Protein AF-A0A9W8N3A5-F1 (afdb_monomer_lite)

InterPro domains:
  IPR017459 Glycosyl transferase family 3, N-terminal domain [PF02885] (17-82)
  IPR036320 Glycosyl transferase family 3, N-terminal domain superfamily [SSF47648] (24-85)

Secondary structure (DSSP, 8-state):
-----GGGGG----HHHHHHHSS-TTTTT--HHHHHHHHHHHHTT-S-HHHHHHHHHHHHHHTGGG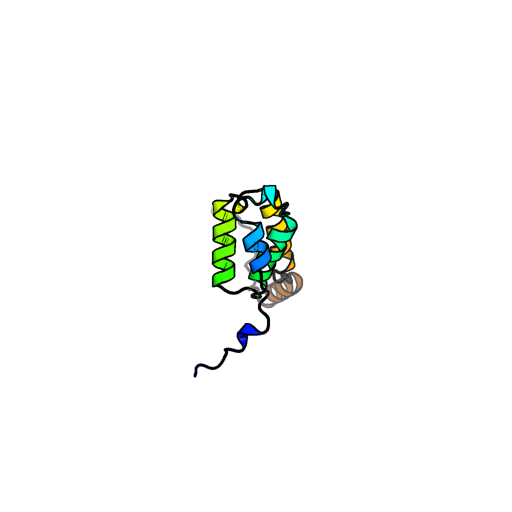-HHHHHHHHHHHHHHSPPP-HHHHHHHHHHH---------------

pLDDT: mean 75.71, std 12.71, range [37.81, 90.06]

Radius of gyration: 23.76 Å; chains: 1; bounding box: 83×32×44 Å

Structure (mmCIF, N/CA/C/O backbone):
data_AF-A0A9W8N3A5-F1
#
_entry.id   AF-A0A9W8N3A5-F1
#
loop_
_atom_site.group_PDB
_atom_site.id
_atom_site.type_symbol
_atom_site.label_atom_id
_atom_site.label_alt_id
_atom_site.label_comp_id
_atom_site.label_asym_id
_atom_site.label_entity_id
_atom_site.label_seq_id
_atom_site.pdbx_PDB_ins_code
_atom_site.Cartn_x
_atom_site.Cartn_y
_atom_site.Cartn_z
_atom_site.occupancy
_atom_site.B_iso_or_equiv
_atom_site.auth_seq_id
_atom_site.auth_comp_id
_atom_site.auth_asym_id
_atom_site.auth_atom_id
_atom_site.pdbx_PDB_model_num
ATOM 1 N N . MET A 1 1 ? 29.257 7.029 22.095 1.00 39.62 1 MET A N 1
ATOM 2 C CA . MET A 1 1 ? 28.753 5.712 21.650 1.00 39.62 1 MET A CA 1
ATOM 3 C C . MET A 1 1 ? 27.238 5.744 21.788 1.00 39.62 1 MET A C 1
ATOM 5 O O . MET A 1 1 ? 26.756 5.687 22.908 1.00 39.62 1 MET A O 1
ATOM 9 N N . ALA A 1 2 ? 26.501 5.977 20.699 1.00 41.31 2 ALA A N 1
ATOM 10 C CA . ALA A 1 2 ? 25.038 5.941 20.718 1.00 41.31 2 ALA A CA 1
ATOM 11 C C . ALA A 1 2 ? 24.595 4.494 20.471 1.00 41.31 2 ALA A C 1
ATOM 13 O O . ALA A 1 2 ? 25.041 3.878 19.504 1.00 41.31 2 ALA A O 1
ATOM 14 N N . ALA A 1 3 ? 23.801 3.940 21.386 1.00 37.81 3 ALA A N 1
ATOM 15 C CA . ALA A 1 3 ? 23.279 2.583 21.282 1.00 37.81 3 ALA A CA 1
ATOM 16 C C . ALA A 1 3 ? 22.414 2.438 20.012 1.00 37.81 3 ALA A C 1
ATOM 18 O O . ALA A 1 3 ? 21.649 3.358 19.713 1.00 37.81 3 ALA A O 1
ATOM 19 N N . PRO A 1 4 ? 22.504 1.320 19.268 1.00 41.28 4 PRO A N 1
ATOM 20 C CA . PRO A 1 4 ? 21.583 1.059 18.172 1.00 41.28 4 PRO A CA 1
ATOM 21 C C . PRO A 1 4 ? 20.178 0.890 18.759 1.00 41.28 4 PRO A C 1
ATOM 23 O O . PRO A 1 4 ? 19.924 -0.012 19.556 1.00 41.28 4 PRO A O 1
ATOM 26 N N . THR A 1 5 ? 19.279 1.810 18.421 1.00 46.16 5 THR A N 1
ATOM 27 C CA . THR A 1 5 ? 17.866 1.758 18.800 1.00 46.16 5 THR A CA 1
ATOM 28 C C . THR A 1 5 ? 17.262 0.474 18.225 1.00 46.16 5 THR A C 1
ATOM 30 O O . THR A 1 5 ? 17.462 0.162 17.051 1.00 46.16 5 THR A O 1
ATOM 33 N N . GLN A 1 6 ? 16.552 -0.293 19.054 1.00 46.38 6 GLN A N 1
ATOM 34 C CA . GLN A 1 6 ? 16.020 -1.626 18.727 1.00 46.38 6 GLN A CA 1
ATOM 35 C C . GLN A 1 6 ? 15.003 -1.644 17.564 1.00 46.38 6 GLN A C 1
ATOM 37 O O . GLN A 1 6 ? 14.613 -2.721 17.127 1.00 46.38 6 GLN A O 1
ATOM 42 N N . ASP A 1 7 ? 14.644 -0.489 16.998 1.00 49.75 7 ASP A N 1
ATOM 43 C CA . ASP A 1 7 ? 13.782 -0.365 15.817 1.00 49.75 7 ASP A CA 1
ATOM 44 C C . ASP A 1 7 ? 14.396 -0.952 14.531 1.00 49.75 7 ASP A C 1
ATOM 46 O O . ASP A 1 7 ? 13.674 -1.211 13.575 1.00 49.75 7 ASP A O 1
ATOM 50 N N . GLN A 1 8 ? 15.714 -1.189 14.477 1.00 50.31 8 GLN A N 1
ATOM 51 C CA . GLN A 1 8 ? 16.418 -1.601 13.251 1.00 50.31 8 GLN A CA 1
ATOM 52 C C . GLN A 1 8 ? 16.273 -3.075 12.837 1.00 50.31 8 GLN A C 1
ATOM 54 O O . GLN A 1 8 ? 16.637 -3.412 11.711 1.00 50.31 8 GLN A O 1
ATOM 59 N N . GLN A 1 9 ? 15.772 -3.962 13.699 1.00 51.62 9 GLN A N 1
ATOM 60 C CA . GLN A 1 9 ? 15.835 -5.411 13.443 1.00 51.62 9 GLN A CA 1
ATOM 61 C C . GLN A 1 9 ? 14.733 -5.946 12.515 1.00 51.62 9 GLN A C 1
ATOM 63 O O . GLN A 1 9 ? 14.817 -7.087 12.075 1.00 51.62 9 GLN A O 1
ATOM 68 N N . ASP A 1 10 ? 13.749 -5.115 12.166 1.00 61.06 10 ASP A N 1
ATOM 69 C CA . ASP A 1 10 ? 12.564 -5.520 11.400 1.00 61.06 10 ASP A CA 1
ATOM 70 C C . ASP A 1 10 ? 12.340 -4.696 10.118 1.00 61.06 10 ASP A C 1
ATOM 72 O O . ASP A 1 10 ? 11.302 -4.813 9.462 1.00 61.06 10 ASP A O 1
ATOM 76 N N . LEU A 1 11 ? 13.302 -3.842 9.760 1.00 66.00 11 LEU A N 1
ATOM 77 C CA . LEU A 1 11 ? 13.215 -2.983 8.584 1.00 66.00 11 LEU A CA 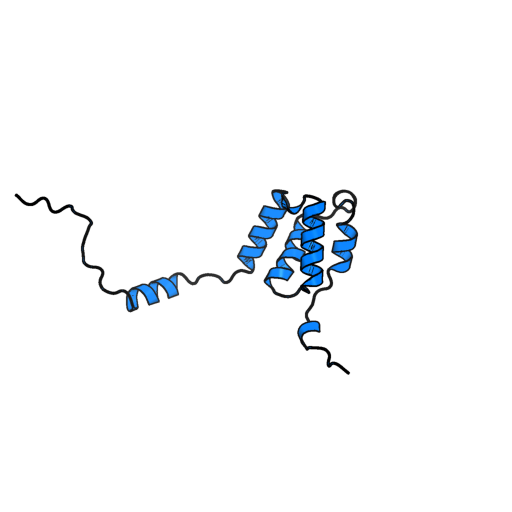1
ATOM 78 C C . LEU A 1 11 ? 13.564 -3.742 7.308 1.00 66.00 11 LEU A C 1
ATOM 80 O O . LEU A 1 11 ? 14.664 -4.273 7.152 1.00 66.00 11 LEU A O 1
ATOM 84 N N . VAL A 1 12 ? 12.624 -3.746 6.368 1.00 77.38 12 VAL A N 1
ATOM 85 C CA . VAL A 1 12 ? 12.810 -4.353 5.052 1.00 77.38 12 VAL A CA 1
ATOM 86 C C . VAL A 1 12 ? 13.584 -3.391 4.161 1.00 77.38 12 VAL A C 1
ATOM 88 O O . VAL A 1 12 ? 13.229 -2.223 4.007 1.00 77.38 12 VAL A O 1
ATOM 91 N N . ASP A 1 13 ? 14.645 -3.892 3.539 1.00 75.69 13 ASP A N 1
ATOM 92 C CA . ASP A 1 13 ? 15.505 -3.076 2.698 1.00 75.69 13 ASP A CA 1
AT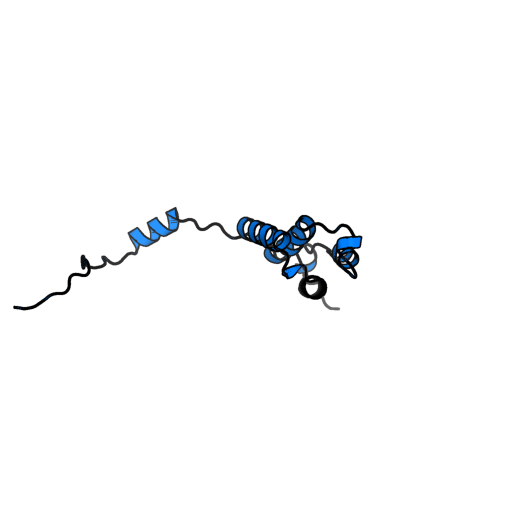OM 93 C C . ASP A 1 13 ? 14.980 -2.994 1.254 1.00 75.69 13 ASP A C 1
ATOM 95 O O . ASP A 1 13 ? 15.085 -3.943 0.479 1.00 75.69 13 ASP A O 1
ATOM 99 N N . ILE A 1 14 ? 14.415 -1.842 0.874 1.00 78.44 14 ILE A N 1
ATOM 100 C CA . ILE A 1 14 ? 13.815 -1.621 -0.460 1.00 78.44 14 ILE A CA 1
ATOM 101 C C . ILE A 1 14 ? 14.777 -1.009 -1.488 1.00 78.44 14 ILE A C 1
ATOM 103 O O . ILE A 1 14 ? 14.369 -0.683 -2.606 1.00 78.44 14 ILE A O 1
ATOM 107 N N . ARG A 1 15 ? 16.057 -0.829 -1.134 1.00 76.31 15 ARG A N 1
ATOM 108 C CA . ARG A 1 15 ? 17.093 -0.285 -2.031 1.00 76.31 15 ARG A CA 1
ATOM 109 C C . ARG A 1 15 ? 17.109 -0.902 -3.443 1.00 76.31 15 ARG A C 1
ATOM 111 O O . ARG A 1 15 ? 17.194 -0.120 -4.392 1.00 76.31 15 ARG A O 1
ATOM 118 N N . PRO A 1 16 ? 16.983 -2.234 -3.641 1.00 76.69 16 PRO A N 1
ATOM 119 C CA . PRO A 1 16 ? 16.988 -2.807 -4.990 1.00 76.69 16 PRO A CA 1
ATOM 120 C C . PRO A 1 16 ? 15.767 -2.398 -5.825 1.00 76.69 16 PRO A C 1
ATOM 122 O O . PRO A 1 16 ? 15.874 -2.268 -7.042 1.00 76.69 16 PRO A O 1
ATOM 125 N N . LEU A 1 17 ? 14.613 -2.152 -5.195 1.00 75.69 17 LEU A N 1
ATOM 126 C CA . LEU A 1 17 ? 13.421 -1.680 -5.900 1.00 75.69 17 LEU A CA 1
ATOM 127 C C . LEU A 1 17 ? 13.570 -0.211 -6.310 1.00 75.69 17 LEU A C 1
ATOM 129 O O . LEU A 1 17 ? 13.273 0.138 -7.447 1.00 75.69 17 LEU A O 1
ATOM 133 N N . LEU A 1 18 ? 14.097 0.630 -5.416 1.00 75.62 18 LEU A N 1
ATOM 134 C CA . LEU A 1 18 ? 14.395 2.040 -5.697 1.00 75.62 18 LEU A CA 1
ATOM 135 C C . LEU A 1 18 ? 15.360 2.203 -6.879 1.00 75.62 18 LEU A C 1
ATOM 137 O O . LEU A 1 18 ? 15.120 3.031 -7.754 1.00 75.62 18 LEU A O 1
ATOM 141 N N . GLN A 1 19 ? 16.413 1.383 -6.935 1.00 76.06 19 GLN A N 1
ATOM 142 C CA . GLN A 1 19 ? 17.371 1.395 -8.045 1.00 76.06 19 GLN A CA 1
ATOM 143 C C . GLN A 1 19 ? 16.756 0.963 -9.379 1.00 76.06 19 GLN A C 1
ATOM 145 O O . GLN A 1 19 ? 17.210 1.412 -10.421 1.00 76.06 19 GLN A O 1
ATOM 150 N N . ARG A 1 20 ? 15.738 0.095 -9.365 1.00 76.31 20 ARG A N 1
ATOM 151 C CA . ARG A 1 20 ? 15.027 -0.330 -10.582 1.00 76.31 20 ARG A CA 1
ATOM 152 C C . ARG A 1 20 ? 13.977 0.688 -11.023 1.00 76.31 20 ARG A C 1
ATOM 154 O O . ARG A 1 20 ? 13.728 0.815 -12.218 1.00 76.31 20 ARG A O 1
ATOM 161 N N . LEU A 1 21 ? 13.358 1.387 -10.072 1.00 74.31 21 LEU A N 1
ATOM 162 C CA . LEU A 1 21 ? 12.314 2.377 -10.334 1.00 74.31 21 LEU A CA 1
ATOM 163 C C . LEU A 1 21 ? 12.871 3.651 -10.996 1.00 74.31 21 LEU A C 1
ATOM 165 O O . LEU A 1 21 ? 12.154 4.312 -11.737 1.00 74.31 21 LEU A O 1
ATOM 169 N N . TRP A 1 2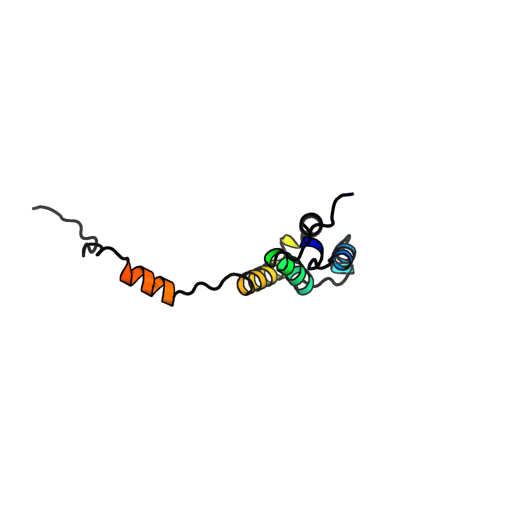2 ? 14.147 3.972 -10.766 1.00 70.88 22 TRP A N 1
ATOM 170 C CA . TRP A 1 22 ? 14.841 5.123 -11.350 1.00 70.88 22 TRP A CA 1
ATOM 171 C C . TRP A 1 22 ? 15.859 4.675 -12.414 1.00 70.88 22 TRP A C 1
ATOM 173 O O . TRP A 1 22 ? 16.628 3.762 -12.125 1.00 70.88 22 TRP A O 1
ATOM 183 N N . PRO A 1 23 ? 15.960 5.293 -13.612 1.00 66.00 23 PRO A N 1
ATOM 184 C CA . PRO A 1 23 ? 15.257 6.488 -14.101 1.00 66.00 23 PRO A CA 1
ATOM 185 C C . PRO A 1 23 ? 13.943 6.194 -14.844 1.00 66.00 23 PRO A C 1
ATOM 187 O O . PRO A 1 23 ? 13.097 7.074 -14.925 1.00 66.00 23 PRO A O 1
ATOM 190 N N . ASP A 1 24 ? 13.777 4.979 -15.380 1.00 70.12 24 ASP A N 1
ATOM 191 C CA . ASP A 1 24 ? 12.609 4.574 -16.173 1.00 70.12 24 ASP A CA 1
ATOM 192 C C . ASP A 1 24 ? 12.058 3.222 -15.680 1.00 70.12 24 ASP A C 1
ATOM 194 O O . ASP A 1 24 ? 12.617 2.165 -15.999 1.00 70.12 24 ASP A O 1
ATOM 198 N N . PRO A 1 25 ? 10.930 3.209 -14.955 1.00 65.38 25 PRO A N 1
ATOM 199 C CA . PRO A 1 25 ? 10.344 1.979 -14.418 1.00 65.38 25 PRO A CA 1
ATOM 200 C C . PRO A 1 25 ? 9.793 1.041 -15.504 1.00 65.38 25 PRO A C 1
ATOM 202 O O . PRO A 1 25 ? 9.779 -0.179 -15.314 1.00 65.38 25 PRO A O 1
ATOM 205 N N . GLU A 1 26 ? 9.410 1.577 -16.672 1.00 63.41 26 GLU A N 1
ATOM 206 C CA . GLU A 1 26 ? 8.982 0.774 -17.827 1.00 63.41 26 GLU A CA 1
ATOM 207 C C . GLU A 1 26 ? 10.125 -0.060 -18.416 1.00 63.41 26 GLU A C 1
ATOM 209 O O . GLU A 1 26 ? 9.923 -1.218 -18.785 1.00 63.41 26 GLU A O 1
ATOM 214 N N . LYS A 1 27 ? 11.350 0.481 -18.440 1.00 63.12 27 LYS A N 1
ATOM 215 C CA . LYS A 1 27 ? 12.533 -0.245 -18.932 1.00 63.12 27 LYS A CA 1
ATOM 216 C C . LYS A 1 27 ? 12.959 -1.357 -17.975 1.00 63.12 27 LYS A C 1
ATOM 218 O O . LYS A 1 27 ? 13.433 -2.403 -18.413 1.00 63.12 27 LYS A O 1
ATOM 223 N N . SER A 1 28 ? 12.730 -1.161 -16.679 1.00 64.44 28 SER A N 1
ATOM 224 C CA . SER A 1 28 ? 13.088 -2.108 -15.616 1.00 64.44 28 SER A CA 1
ATOM 225 C C . SER A 1 28 ? 12.028 -3.184 -15.337 1.00 64.44 28 SER A C 1
ATOM 227 O O . SER A 1 28 ? 12.204 -3.982 -14.405 1.00 64.44 28 SER A O 1
ATOM 229 N N . LYS A 1 29 ? 10.937 -3.216 -16.125 1.00 70.00 29 LYS A N 1
ATOM 230 C CA . LYS A 1 29 ? 9.785 -4.123 -15.959 1.00 70.00 29 LYS A CA 1
ATOM 231 C C . LYS A 1 29 ? 9.247 -4.137 -14.524 1.00 70.00 29 LYS A C 1
ATOM 233 O O . LYS A 1 29 ? 8.903 -5.197 -14.006 1.00 70.00 29 LYS A O 1
ATOM 238 N N . VAL A 1 30 ? 9.230 -2.981 -13.860 1.00 74.38 30 VAL A N 1
ATOM 239 C CA . VAL A 1 30 ? 8.650 -2.891 -12.517 1.00 74.38 30 VAL A CA 1
ATOM 240 C C . VAL A 1 30 ? 7.139 -3.022 -12.655 1.00 74.38 30 VAL A C 1
ATOM 242 O O . VAL A 1 30 ? 6.514 -2.326 -13.453 1.00 74.38 30 VAL A O 1
ATOM 245 N N . THR A 1 31 ? 6.550 -3.950 -11.913 1.00 82.19 31 THR A N 1
ATOM 246 C CA . THR A 1 31 ? 5.101 -4.179 -11.950 1.00 82.19 31 THR A CA 1
ATOM 247 C C . THR A 1 31 ? 4.381 -3.313 -10.920 1.00 82.19 31 THR A C 1
ATOM 249 O O . THR A 1 31 ? 4.935 -2.977 -9.871 1.00 82.19 31 THR A O 1
ATOM 252 N N . ALA A 1 32 ? 3.113 -2.982 -11.191 1.00 81.19 32 ALA A N 1
ATOM 253 C CA . ALA A 1 32 ? 2.245 -2.327 -10.207 1.00 81.19 32 ALA A CA 1
ATOM 254 C C . ALA A 1 32 ? 2.183 -3.125 -8.888 1.00 81.19 32 ALA A C 1
ATOM 256 O O . ALA A 1 32 ? 2.206 -2.537 -7.805 1.00 81.19 32 ALA A O 1
ATOM 257 N N . HIS A 1 33 ? 2.260 -4.455 -8.993 1.00 84.06 33 HIS A N 1
ATOM 258 C CA . HIS A 1 33 ? 2.281 -5.368 -7.861 1.00 84.06 33 HIS A CA 1
ATOM 259 C C . HIS A 1 33 ? 3.482 -5.150 -6.936 1.00 84.06 33 HIS A C 1
ATOM 261 O O . HIS A 1 33 ? 3.304 -5.015 -5.726 1.00 84.06 33 HIS A O 1
ATOM 267 N N . GLU A 1 34 ? 4.700 -5.061 -7.477 1.00 83.44 34 GLU A N 1
ATOM 268 C CA . GLU A 1 34 ? 5.913 -4.802 -6.683 1.00 83.44 34 GLU A CA 1
ATOM 269 C C . GLU A 1 34 ? 5.839 -3.450 -5.956 1.00 83.44 34 GLU A C 1
ATOM 271 O O . GLU A 1 34 ? 6.198 -3.351 -4.781 1.00 83.44 34 GLU A O 1
ATOM 276 N N . ILE A 1 35 ? 5.318 -2.417 -6.624 1.00 85.00 35 ILE A N 1
ATOM 277 C CA . ILE A 1 35 ? 5.136 -1.087 -6.026 1.00 85.00 35 ILE A CA 1
ATOM 278 C C . ILE A 1 35 ? 4.104 -1.145 -4.899 1.00 85.00 35 ILE A C 1
ATOM 280 O O . ILE A 1 35 ? 4.359 -0.641 -3.806 1.00 85.00 35 ILE A O 1
ATOM 284 N N . SER A 1 36 ? 2.964 -1.800 -5.129 1.00 85.88 36 SER A N 1
ATOM 285 C CA . SER A 1 36 ? 1.914 -1.940 -4.118 1.00 85.88 36 SER A CA 1
ATOM 286 C C . SER A 1 36 ? 2.411 -2.684 -2.874 1.00 85.88 36 SER A C 1
ATOM 288 O O . SER A 1 36 ? 2.092 -2.288 -1.752 1.00 85.88 36 SER A O 1
ATOM 290 N N . GLN A 1 37 ? 3.254 -3.710 -3.043 1.00 85.38 37 GLN A N 1
ATOM 291 C CA . GLN A 1 37 ? 3.878 -4.435 -1.936 1.00 85.38 37 GLN A CA 1
ATOM 292 C C . GLN A 1 37 ? 4.843 -3.542 -1.156 1.00 85.38 37 GLN A C 1
ATOM 294 O O . GLN A 1 37 ? 4.792 -3.516 0.072 1.00 85.38 37 GLN A O 1
ATOM 299 N N . ALA A 1 38 ? 5.675 -2.758 -1.844 1.00 87.06 38 ALA A N 1
ATOM 300 C CA . ALA A 1 38 ? 6.579 -1.822 -1.185 1.00 87.06 38 ALA A CA 1
ATOM 301 C C . ALA A 1 38 ? 5.828 -0.736 -0.403 1.00 87.06 38 ALA A C 1
ATOM 303 O O . ALA A 1 38 ? 6.191 -0.434 0.733 1.00 87.06 38 ALA A O 1
ATOM 304 N N . ILE A 1 39 ? 4.741 -0.197 -0.963 1.00 86.50 39 ILE A N 1
ATOM 305 C CA . ILE A 1 39 ? 3.881 0.755 -0.250 1.00 86.50 39 ILE A CA 1
ATOM 306 C C . ILE A 1 39 ? 3.177 0.062 0.927 1.00 86.50 39 ILE A C 1
ATOM 308 O O . ILE A 1 39 ? 3.015 0.658 1.987 1.00 86.50 39 ILE A O 1
ATOM 312 N N . SER A 1 40 ? 2.827 -1.220 0.800 1.00 85.81 40 SER A N 1
ATOM 313 C CA . SER A 1 40 ? 2.218 -1.986 1.894 1.00 85.81 40 SER A CA 1
ATOM 314 C C . SER A 1 40 ? 3.115 -2.071 3.129 1.00 85.81 40 SER A C 1
ATOM 316 O O . SER A 1 40 ? 2.622 -1.967 4.251 1.00 85.81 40 SER A O 1
ATOM 318 N N . LEU A 1 41 ? 4.435 -2.165 2.937 1.00 85.50 41 LEU A N 1
ATOM 319 C CA . LEU A 1 41 ? 5.413 -2.155 4.031 1.00 85.50 41 LEU A CA 1
ATOM 320 C C . LEU A 1 41 ? 5.411 -0.838 4.824 1.00 85.50 41 LEU A C 1
ATOM 322 O O . LEU A 1 41 ? 5.727 -0.857 6.015 1.00 85.50 41 LEU A O 1
ATOM 326 N N . ILE A 1 42 ? 5.004 0.281 4.208 1.00 86.75 42 ILE A N 1
ATOM 327 C CA . ILE A 1 42 ? 4.822 1.565 4.905 1.00 86.75 42 ILE A CA 1
ATOM 328 C C . ILE A 1 42 ? 3.702 1.437 5.945 1.00 86.75 42 ILE A C 1
ATOM 330 O O . ILE A 1 42 ? 3.868 1.877 7.080 1.00 86.75 42 ILE A O 1
ATOM 334 N N . PHE A 1 43 ? 2.584 0.787 5.604 1.00 82.12 43 PHE A N 1
ATOM 335 C CA . PHE A 1 43 ? 1.441 0.654 6.521 1.00 82.12 43 PHE A CA 1
ATOM 336 C C . PHE A 1 43 ? 1.706 -0.288 7.693 1.00 82.12 43 PHE A C 1
ATOM 338 O O . PHE A 1 43 ? 1.109 -0.121 8.752 1.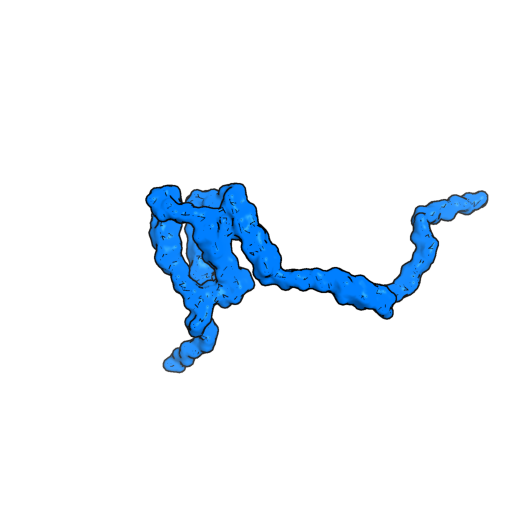00 82.12 43 PHE A O 1
ATOM 345 N N . VAL A 1 44 ? 2.612 -1.254 7.526 1.00 84.31 44 VAL A N 1
ATOM 346 C CA . VAL A 1 44 ? 3.030 -2.167 8.604 1.00 84.31 44 VAL A CA 1
ATOM 347 C C . VAL A 1 44 ? 4.224 -1.600 9.393 1.00 84.31 44 VAL A C 1
ATOM 349 O O . VAL A 1 44 ? 4.772 -2.276 10.256 1.00 84.31 44 VAL A O 1
ATOM 352 N N . ASN A 1 45 ? 4.629 -0.351 9.125 1.00 82.88 45 ASN A N 1
ATOM 353 C CA . ASN A 1 45 ? 5.760 0.325 9.768 1.00 82.88 45 ASN A CA 1
ATOM 354 C C . ASN A 1 45 ? 7.080 -0.470 9.669 1.00 82.88 45 ASN A C 1
ATOM 356 O O . ASN A 1 45 ? 7.901 -0.477 10.582 1.00 82.88 45 ASN A O 1
ATOM 360 N N . LYS A 1 46 ? 7.270 -1.175 8.545 1.00 83.69 46 LYS A N 1
ATOM 361 C CA . LYS A 1 46 ? 8.453 -2.003 8.250 1.00 83.69 46 LYS A CA 1
ATOM 362 C C . LYS A 1 46 ? 9.485 -1.265 7.389 1.00 83.69 46 LYS A C 1
ATOM 364 O O . LYS A 1 46 ? 10.430 -1.884 6.906 1.00 83.69 46 LYS A O 1
ATOM 369 N N . LEU A 1 47 ? 9.298 0.039 7.164 1.00 82.44 47 LEU A N 1
ATOM 370 C CA . LEU A 1 47 ? 10.116 0.850 6.265 1.00 82.44 47 LEU A CA 1
ATOM 371 C C . LEU A 1 47 ? 10.660 2.103 6.955 1.00 82.44 47 LEU A C 1
ATOM 373 O O . LEU A 1 47 ? 9.947 2.769 7.703 1.00 82.44 47 LEU A O 1
ATOM 377 N N . SER A 1 48 ? 11.922 2.448 6.680 1.00 85.56 48 SER A N 1
ATOM 378 C CA . SER A 1 48 ? 12.559 3.617 7.292 1.00 85.56 48 SER A CA 1
ATOM 379 C C . SER A 1 48 ? 11.899 4.891 6.764 1.00 85.56 48 SER A C 1
ATOM 381 O O . SER A 1 48 ? 11.630 4.958 5.562 1.00 85.56 48 SER A O 1
ATOM 383 N N . PRO A 1 49 ? 11.726 5.947 7.582 1.00 83.56 49 PRO A N 1
ATOM 384 C CA . PRO A 1 49 ? 11.205 7.231 7.110 1.00 83.56 49 PRO A CA 1
ATOM 385 C C . PRO A 1 49 ? 11.950 7.776 5.880 1.00 83.56 49 PRO A C 1
ATOM 387 O O . PRO A 1 49 ? 11.338 8.327 4.967 1.00 83.56 49 PRO A O 1
ATOM 390 N N . VAL A 1 50 ? 13.269 7.558 5.812 1.00 87.31 50 VAL A N 1
ATOM 391 C CA . VAL A 1 50 ? 14.112 7.986 4.683 1.00 87.31 50 VAL A CA 1
ATOM 392 C C . VAL A 1 50 ? 13.807 7.176 3.419 1.00 87.31 50 VAL A C 1
ATOM 394 O O . VAL A 1 50 ? 13.699 7.734 2.326 1.00 87.31 50 VAL A O 1
ATOM 397 N N . GLN A 1 51 ? 13.637 5.859 3.558 1.00 84.75 51 GLN A N 1
ATOM 398 C CA . GLN A 1 51 ? 13.287 4.970 2.447 1.00 84.75 51 GLN A CA 1
ATOM 399 C C . GLN A 1 51 ? 11.873 5.256 1.932 1.00 84.75 51 GLN A C 1
ATOM 401 O O . GLN A 1 51 ? 11.672 5.326 0.722 1.00 84.75 51 GLN A O 1
ATOM 406 N N . THR A 1 52 ? 10.924 5.510 2.835 1.00 88.56 52 THR A N 1
ATOM 407 C CA . THR A 1 52 ? 9.559 5.938 2.507 1.00 88.56 52 THR A CA 1
ATOM 408 C C . THR A 1 52 ? 9.559 7.236 1.704 1.00 88.56 52 THR A C 1
ATOM 410 O O . THR A 1 52 ? 8.966 7.290 0.628 1.00 88.56 52 THR A O 1
ATOM 413 N N . GLY A 1 53 ? 10.270 8.269 2.172 1.00 88.25 53 GLY A N 1
ATOM 414 C CA . GLY A 1 53 ? 10.367 9.542 1.452 1.00 88.25 53 GLY A CA 1
ATOM 415 C C . GLY A 1 53 ? 11.000 9.388 0.067 1.00 88.25 53 GLY A C 1
ATOM 416 O O . GLY A 1 53 ? 10.506 9.953 -0.911 1.00 88.25 53 GLY A O 1
ATOM 417 N N . SER A 1 54 ? 12.043 8.561 -0.037 1.00 88.50 54 SER A N 1
ATOM 418 C CA . SER A 1 54 ? 12.712 8.269 -1.311 1.00 88.50 54 SER A CA 1
ATOM 419 C C . SER A 1 54 ? 11.781 7.554 -2.295 1.00 88.50 54 SER A C 1
ATOM 421 O O . SER A 1 54 ? 11.734 7.917 -3.468 1.00 88.50 54 SER A O 1
ATOM 423 N N . LEU A 1 55 ? 11.001 6.575 -1.819 1.00 87.56 55 LEU A N 1
ATOM 424 C CA . LEU A 1 55 ? 10.039 5.829 -2.633 1.00 87.56 55 LEU A CA 1
ATOM 425 C C . LEU A 1 55 ? 8.927 6.737 -3.170 1.00 87.56 55 LEU A C 1
ATOM 427 O O . LEU A 1 55 ? 8.644 6.710 -4.365 1.00 87.56 55 LEU A O 1
ATOM 431 N N . LEU A 1 56 ? 8.331 7.570 -2.313 1.00 89.12 56 LEU A N 1
ATOM 432 C CA . LEU A 1 56 ? 7.282 8.515 -2.714 1.00 89.12 56 LEU A CA 1
ATOM 433 C C . LEU A 1 56 ? 7.799 9.540 -3.729 1.00 89.12 56 LEU A C 1
ATOM 435 O O . LEU A 1 56 ? 7.128 9.831 -4.716 1.00 89.12 56 LEU A O 1
ATOM 439 N N . THR A 1 57 ? 9.019 10.035 -3.522 1.00 89.12 57 THR A N 1
ATOM 440 C CA . THR A 1 57 ? 9.673 10.970 -4.444 1.00 89.12 57 THR A CA 1
ATOM 441 C C . THR A 1 57 ? 9.914 10.321 -5.810 1.00 89.12 57 THR A C 1
ATOM 443 O O . THR A 1 57 ? 9.593 10.911 -6.840 1.00 89.12 57 THR A O 1
ATOM 446 N N . ALA A 1 58 ? 10.415 9.082 -5.838 1.00 86.81 58 ALA A N 1
ATOM 447 C CA . ALA A 1 58 ? 10.643 8.347 -7.080 1.00 86.81 58 ALA A CA 1
ATOM 448 C C . ALA A 1 58 ? 9.332 8.035 -7.830 1.00 86.81 58 ALA A C 1
ATOM 450 O O . ALA A 1 58 ? 9.270 8.177 -9.053 1.00 86.81 58 ALA A O 1
ATOM 451 N N . LEU A 1 59 ? 8.263 7.674 -7.115 1.00 85.94 59 LEU A N 1
ATOM 452 C CA . LEU A 1 59 ? 6.936 7.463 -7.708 1.00 85.94 59 LEU A CA 1
ATOM 453 C C . LEU A 1 59 ? 6.352 8.747 -8.302 1.00 85.94 59 LEU A C 1
ATOM 455 O O . LEU A 1 59 ? 5.769 8.707 -9.384 1.00 85.94 59 LEU A O 1
ATOM 459 N N . HIS A 1 60 ? 6.549 9.880 -7.627 1.00 87.12 60 HIS A N 1
ATOM 460 C CA . HIS A 1 60 ? 6.089 11.178 -8.106 1.00 87.12 60 HIS A CA 1
ATOM 461 C C . HIS A 1 60 ? 6.808 11.607 -9.391 1.00 87.12 60 HIS A C 1
ATOM 463 O O . HIS A 1 60 ? 6.165 11.975 -10.372 1.00 87.12 60 HIS A O 1
ATOM 469 N N . PHE A 1 61 ? 8.141 11.509 -9.428 1.00 86.12 61 PHE A N 1
ATOM 470 C CA . PHE A 1 61 ? 8.916 11.881 -10.617 1.00 86.12 61 PHE A CA 1
ATOM 471 C C . PHE A 1 61 ? 8.622 10.995 -11.826 1.00 86.12 61 PHE A C 1
ATOM 473 O O . PHE A 1 61 ? 8.587 11.481 -12.953 1.00 86.12 61 PHE A O 1
ATOM 480 N N . THR A 1 62 ? 8.371 9.708 -11.598 1.00 84.06 62 THR A N 1
ATOM 481 C CA . THR A 1 62 ? 7.993 8.780 -12.669 1.00 84.06 62 THR A CA 1
ATOM 482 C C . THR A 1 62 ? 6.526 8.929 -13.091 1.00 84.06 62 THR A C 1
ATOM 484 O O . THR A 1 62 ? 6.140 8.379 -14.116 1.00 84.06 62 THR A O 1
ATOM 487 N N . SER A 1 63 ? 5.703 9.692 -12.354 1.00 84.69 63 SER A N 1
ATOM 488 C CA . SER A 1 63 ? 4.241 9.808 -12.526 1.00 84.69 63 SER A CA 1
ATOM 489 C C . SER A 1 63 ? 3.467 8.490 -12.342 1.00 84.69 63 SER A C 1
ATOM 491 O O . SER A 1 63 ? 2.316 8.361 -12.769 1.00 84.69 63 SER A O 1
ATOM 493 N N . TRP A 1 64 ? 4.082 7.486 -11.709 1.00 83.44 64 TRP A N 1
ATOM 494 C CA . TRP A 1 64 ? 3.444 6.192 -11.435 1.00 83.44 64 TRP A CA 1
ATOM 495 C C . TRP A 1 64 ? 2.490 6.240 -10.242 1.00 83.44 64 TRP A C 1
ATOM 497 O O . TRP A 1 64 ? 1.648 5.355 -10.102 1.00 83.44 64 TRP A O 1
ATOM 507 N N . ASP A 1 65 ? 2.561 7.303 -9.441 1.00 82.69 65 ASP A N 1
ATOM 508 C CA . ASP A 1 65 ? 1.586 7.639 -8.401 1.00 82.69 65 ASP A CA 1
ATOM 509 C C . ASP A 1 65 ? 0.170 7.881 -8.961 1.00 82.69 65 ASP A C 1
ATOM 511 O O . ASP A 1 65 ? -0.816 7.690 -8.250 1.00 82.69 65 ASP 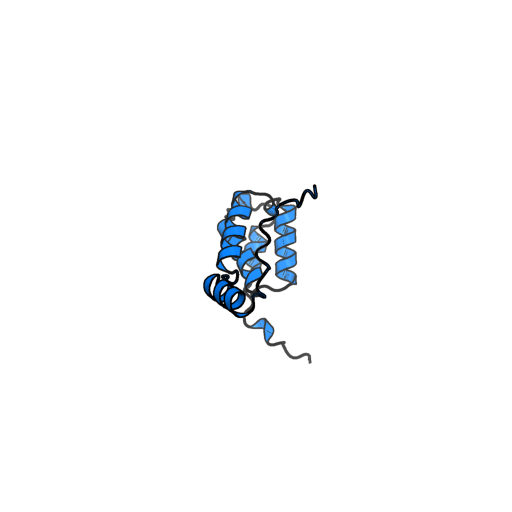A O 1
ATOM 515 N N . ARG A 1 66 ? 0.050 8.255 -10.243 1.00 83.00 66 ARG A N 1
ATOM 516 C CA . ARG A 1 66 ? -1.233 8.546 -10.914 1.00 83.00 66 ARG A CA 1
ATOM 517 C C . ARG A 1 66 ? -1.777 7.402 -11.766 1.00 83.00 66 ARG A C 1
ATOM 519 O O . ARG A 1 66 ? -2.875 7.518 -12.311 1.00 83.00 66 ARG A O 1
ATOM 526 N N . ARG A 1 67 ? -1.035 6.303 -11.918 1.00 85.44 67 ARG A N 1
ATOM 527 C CA . ARG A 1 67 ? -1.490 5.160 -12.718 1.00 85.44 67 ARG A CA 1
ATOM 528 C C . ARG A 1 67 ? -2.630 4.432 -12.010 1.00 85.44 67 ARG A C 1
ATOM 530 O O . ARG A 1 67 ? -2.500 4.046 -10.850 1.00 85.44 67 ARG A O 1
ATOM 537 N N . ALA A 1 68 ? -3.714 4.187 -12.745 1.00 87.44 68 ALA A N 1
ATOM 538 C CA . ALA A 1 68 ? -4.904 3.519 -12.222 1.00 87.44 68 ALA A CA 1
ATOM 539 C C . ALA A 1 68 ? -4.588 2.133 -11.633 1.00 87.44 68 ALA A C 1
ATOM 541 O O . ALA A 1 68 ? -5.048 1.826 -10.536 1.00 87.44 68 ALA A O 1
ATOM 542 N N . ASP A 1 69 ? -3.750 1.343 -12.311 1.00 87.62 69 ASP A N 1
ATOM 543 C CA . ASP A 1 69 ? -3.373 -0.007 -11.865 1.00 87.62 69 ASP A CA 1
ATOM 544 C C . ASP A 1 69 ? -2.670 0.021 -10.499 1.00 87.62 69 ASP A C 1
ATOM 546 O O . ASP A 1 69 ? -3.039 -0.708 -9.579 1.00 87.62 69 ASP A O 1
ATOM 550 N N . VAL A 1 70 ? -1.696 0.927 -10.344 1.00 86.44 70 VAL A N 1
ATOM 551 C CA . VAL A 1 70 ? -0.911 1.094 -9.111 1.00 86.44 70 VAL A CA 1
ATOM 552 C C . VAL A 1 70 ? -1.807 1.571 -7.972 1.00 86.44 70 VAL A C 1
ATOM 554 O O . VAL A 1 70 ? -1.733 1.038 -6.864 1.00 86.44 70 VAL A O 1
ATOM 557 N N . LEU A 1 71 ? -2.684 2.542 -8.237 1.00 87.81 71 LEU A N 1
ATOM 558 C CA . LEU A 1 71 ? -3.609 3.083 -7.244 1.00 87.81 71 LEU A CA 1
ATOM 559 C C . LEU A 1 71 ? -4.611 2.021 -6.773 1.00 87.81 71 LEU A C 1
ATOM 561 O O . LEU A 1 71 ? -4.833 1.865 -5.570 1.00 87.81 71 LEU A O 1
ATOM 565 N N . ALA A 1 72 ? -5.197 1.270 -7.710 1.00 90.06 72 ALA A N 1
ATOM 566 C CA . ALA A 1 72 ? -6.159 0.219 -7.410 1.00 90.06 72 ALA A CA 1
ATOM 567 C C . ALA A 1 72 ? -5.526 -0.857 -6.523 1.00 90.06 72 ALA A C 1
ATOM 569 O O . ALA A 1 72 ? -6.068 -1.192 -5.467 1.00 90.06 72 ALA A O 1
ATOM 570 N N . GLU A 1 73 ? -4.345 -1.338 -6.898 1.00 88.44 73 GLU A N 1
ATOM 571 C CA . GLU A 1 73 ? -3.664 -2.404 -6.176 1.00 88.44 73 GLU A CA 1
ATOM 572 C C . GLU A 1 73 ? -3.163 -1.959 -4.798 1.00 88.44 73 GLU A C 1
ATOM 574 O O . GLU A 1 73 ? -3.382 -2.646 -3.797 1.00 88.44 73 GLU A O 1
ATOM 579 N N . THR A 1 74 ? -2.591 -0.757 -4.722 1.00 88.94 74 THR A N 1
ATOM 580 C CA . THR A 1 74 ? -2.152 -0.154 -3.458 1.00 88.94 74 THR A CA 1
ATOM 581 C C . THR A 1 74 ? -3.334 0.065 -2.517 1.00 88.94 74 THR A C 1
ATOM 583 O O . THR A 1 74 ? -3.265 -0.306 -1.346 1.00 88.94 74 THR A O 1
ATOM 586 N N . SER A 1 75 ? -4.458 0.589 -3.018 1.00 88.25 75 SER A N 1
ATOM 587 C CA . SER A 1 75 ? -5.666 0.784 -2.206 1.00 88.25 75 SER A CA 1
ATOM 588 C C . SER A 1 75 ? -6.251 -0.541 -1.701 1.00 88.25 75 SER A C 1
ATOM 590 O O . SER A 1 75 ? -6.725 -0.625 -0.565 1.00 88.25 75 SER A O 1
ATOM 592 N N . ALA A 1 76 ? -6.183 -1.604 -2.509 1.00 88.25 76 ALA A N 1
ATOM 593 C CA . ALA A 1 76 ? -6.613 -2.933 -2.101 1.00 88.25 76 ALA A CA 1
ATOM 594 C C . ALA A 1 76 ? -5.706 -3.491 -0.998 1.00 88.25 76 ALA A C 1
ATOM 596 O O . ALA A 1 76 ? -6.205 -4.026 -0.007 1.00 88.25 76 ALA A O 1
ATOM 597 N N . ALA A 1 77 ? -4.389 -3.332 -1.130 1.00 86.12 77 ALA A N 1
ATOM 598 C CA . ALA A 1 77 ? -3.439 -3.768 -0.117 1.00 86.12 77 ALA A CA 1
ATOM 599 C C . ALA A 1 77 ? -3.597 -2.983 1.199 1.00 86.12 77 ALA A C 1
ATOM 601 O O . ALA A 1 77 ? -3.677 -3.595 2.264 1.00 86.12 77 ALA A O 1
ATOM 602 N N . MET A 1 78 ? -3.795 -1.661 1.132 1.00 86.06 78 MET A N 1
ATOM 603 C CA . MET A 1 78 ? -4.145 -0.821 2.288 1.00 86.06 78 MET A CA 1
ATOM 604 C C . MET A 1 78 ? -5.345 -1.368 3.055 1.00 86.06 78 MET A C 1
ATOM 606 O O . MET A 1 78 ? -5.285 -1.534 4.269 1.00 86.06 78 MET A O 1
ATOM 610 N N . ARG A 1 79 ? -6.434 -1.692 2.347 1.00 85.25 79 ARG A N 1
ATOM 611 C CA . ARG A 1 79 ? -7.658 -2.222 2.966 1.00 85.25 79 ARG A CA 1
ATOM 612 C C . ARG A 1 79 ? -7.452 -3.588 3.618 1.00 85.25 79 ARG A C 1
ATOM 614 O O . ARG A 1 79 ? -8.127 -3.881 4.596 1.00 85.25 79 ARG A O 1
ATOM 621 N N . ARG A 1 80 ? -6.542 -4.421 3.098 1.00 83.56 80 ARG A N 1
ATOM 622 C CA . ARG A 1 80 ? -6.208 -5.724 3.704 1.00 83.56 80 ARG A CA 1
ATOM 623 C C . ARG A 1 80 ? -5.423 -5.573 5.005 1.00 83.56 80 ARG A C 1
ATOM 625 O O . ARG A 1 80 ? -5.629 -6.369 5.913 1.00 83.56 80 ARG A O 1
ATOM 632 N N . HIS A 1 81 ? -4.540 -4.579 5.076 1.00 79.19 81 HIS A N 1
ATOM 633 C CA . HIS A 1 81 ? -3.728 -4.297 6.262 1.00 79.19 81 HIS A CA 1
ATOM 634 C C . HIS A 1 81 ? -4.426 -3.383 7.278 1.00 79.19 81 HIS A C 1
ATOM 636 O O . HIS A 1 81 ? -4.000 -3.312 8.429 1.00 79.19 81 HIS A O 1
ATOM 642 N N . ALA A 1 82 ? -5.502 -2.700 6.880 1.00 78.81 82 ALA A N 1
ATOM 643 C CA . ALA A 1 82 ? -6.312 -1.893 7.778 1.00 78.81 82 ALA A CA 1
ATOM 644 C C . ALA A 1 82 ? -7.016 -2.759 8.835 1.00 78.81 82 ALA A C 1
ATOM 646 O O . ALA A 1 82 ? -7.462 -3.878 8.564 1.00 78.81 82 ALA A O 1
ATOM 647 N N . ALA A 1 83 ? -7.161 -2.209 10.043 1.00 74.88 83 ALA A N 1
ATOM 648 C CA . ALA A 1 83 ? -7.953 -2.830 11.094 1.00 74.88 83 ALA A CA 1
ATOM 649 C C . ALA A 1 83 ? -9.398 -3.022 10.608 1.00 74.88 83 ALA A C 1
ATOM 651 O O . ALA A 1 83 ? -10.056 -2.070 10.179 1.00 74.88 83 ALA A O 1
ATOM 652 N N . LYS A 1 84 ? -9.894 -4.263 10.657 1.00 75.56 84 LYS A N 1
ATOM 653 C CA . LYS A 1 84 ? -11.289 -4.553 10.320 1.00 75.56 84 LYS A CA 1
ATOM 654 C C . LYS A 1 84 ? -12.193 -3.971 11.400 1.00 75.56 84 LYS A C 1
ATOM 656 O O . LYS A 1 84 ? -11.963 -4.187 12.587 1.00 75.56 84 LYS A O 1
ATOM 661 N N . ILE A 1 85 ? -13.224 -3.251 10.973 1.00 75.25 85 ILE A N 1
ATOM 662 C CA . ILE A 1 85 ? -14.247 -2.726 11.872 1.00 75.25 85 ILE A CA 1
ATOM 663 C C . ILE A 1 85 ? -15.164 -3.887 12.260 1.00 75.25 85 ILE A C 1
ATOM 665 O O . ILE A 1 85 ? -15.776 -4.515 11.397 1.00 75.25 85 ILE A O 1
ATOM 669 N N . ASP A 1 86 ? -15.248 -4.172 13.557 1.00 79.69 86 ASP A N 1
ATOM 670 C CA . ASP A 1 86 ? -16.225 -5.108 14.104 1.00 79.69 86 ASP A CA 1
ATOM 671 C C . ASP A 1 86 ? -17.571 -4.392 14.264 1.00 79.69 86 ASP A C 1
ATOM 673 O O . ASP A 1 86 ? -17.870 -3.787 15.297 1.00 79.69 86 ASP A O 1
ATOM 677 N N . PHE A 1 87 ? -18.363 -4.425 13.192 1.00 81.75 87 PHE A N 1
ATOM 678 C CA . PHE A 1 87 ? -19.689 -3.814 13.154 1.00 81.75 87 PHE A CA 1
ATOM 679 C C . PHE A 1 87 ? -20.631 -4.401 14.203 1.00 81.75 87 PHE A C 1
ATOM 681 O O . PHE A 1 87 ? -21.442 -3.669 14.758 1.00 81.75 87 PHE A O 1
ATOM 688 N N . GLN A 1 88 ? -20.494 -5.687 14.526 1.00 80.50 88 GLN A N 1
ATOM 689 C CA . GLN A 1 88 ? -21.389 -6.356 15.459 1.00 80.50 88 GLN A CA 1
ATOM 690 C C . GLN A 1 88 ? -21.127 -5.898 16.895 1.00 80.50 88 GLN A C 1
ATOM 692 O O . GLN A 1 88 ? -22.056 -5.612 17.648 1.00 80.50 88 GLN A O 1
ATOM 697 N N . ASN A 1 89 ? -19.857 -5.735 17.265 1.00 81.25 89 ASN A N 1
ATOM 698 C CA . ASN A 1 89 ? -19.493 -5.129 18.542 1.00 81.25 89 ASN A CA 1
ATOM 699 C C . ASN A 1 89 ? -19.896 -3.645 18.605 1.00 81.25 89 ASN A C 1
ATOM 701 O O . ASN A 1 89 ? -20.432 -3.192 19.616 1.00 81.25 89 ASN A O 1
ATOM 705 N N . LEU A 1 90 ? -19.732 -2.898 17.508 1.00 80.38 90 LEU A N 1
ATOM 706 C CA . LEU A 1 90 ? -20.219 -1.518 17.407 1.00 80.38 90 LEU A CA 1
ATOM 707 C C . LEU A 1 90 ? -21.735 -1.420 17.629 1.00 80.38 90 LEU A C 1
ATOM 709 O O . LEU A 1 90 ? -22.170 -0.599 18.434 1.00 80.38 90 LEU A O 1
ATOM 713 N N . GLU A 1 91 ? -22.534 -2.274 16.991 1.00 82.81 91 GLU A N 1
ATOM 714 C CA . GLU A 1 91 ? -23.990 -2.324 17.177 1.00 82.81 91 GLU A CA 1
ATOM 715 C C . GLU A 1 91 ? -24.378 -2.682 18.616 1.00 82.81 91 GLU A C 1
ATOM 717 O O . GLU A 1 91 ? -25.254 -2.041 19.201 1.00 82.81 91 GLU A O 1
ATOM 722 N N . ASN A 1 92 ? -23.681 -3.637 19.235 1.00 82.81 92 ASN A N 1
ATOM 723 C CA . ASN A 1 92 ? -23.906 -4.008 20.632 1.00 82.81 92 ASN A CA 1
ATOM 724 C C . ASN A 1 92 ? -23.600 -2.843 21.591 1.00 82.81 92 ASN A C 1
ATOM 726 O O . ASN A 1 92 ? -24.384 -2.545 22.498 1.00 82.81 92 ASN A O 1
ATOM 730 N N . VAL A 1 93 ? -22.495 -2.125 21.382 1.00 82.50 93 VAL A N 1
ATOM 731 C CA . VAL A 1 93 ? -22.146 -0.943 22.186 1.00 82.50 93 VAL A CA 1
ATOM 732 C C . VAL A 1 93 ? -23.141 0.196 21.960 1.00 82.50 93 VAL A C 1
ATOM 734 O O . VAL A 1 93 ? -23.538 0.857 22.920 1.00 82.50 93 VAL A O 1
ATOM 737 N N . ILE A 1 94 ? -23.594 0.405 20.722 1.00 80.81 94 ILE A N 1
ATOM 738 C CA . ILE A 1 94 ? -24.635 1.389 20.412 1.00 80.81 94 ILE A CA 1
ATOM 739 C C . ILE A 1 94 ? -25.929 1.005 21.131 1.00 80.81 94 ILE A C 1
ATOM 741 O O . ILE A 1 94 ? -26.461 1.825 21.861 1.00 80.81 94 ILE A O 1
ATOM 745 N N . SER A 1 95 ? -26.410 -0.233 21.023 1.00 76.88 95 SER A N 1
ATOM 746 C CA . SER A 1 95 ? -27.654 -0.668 21.679 1.00 76.88 95 SER A CA 1
ATOM 747 C C . SER A 1 95 ? -27.626 -0.539 23.210 1.00 76.88 95 SER A C 1
ATOM 749 O O . SER A 1 95 ? -28.636 -0.184 23.812 1.00 76.88 95 SER A O 1
ATOM 751 N N . SER A 1 96 ? -26.466 -0.762 23.837 1.00 76.94 96 SER A N 1
ATOM 752 C CA . SER A 1 96 ? -26.302 -0.711 25.296 1.00 76.94 96 SER A CA 1
ATOM 753 C C . SER A 1 96 ? -26.079 0.701 25.842 1.00 76.94 96 SER A C 1
ATOM 755 O O . SER A 1 96 ? -26.449 0.978 26.982 1.00 76.94 96 SER A O 1
ATOM 757 N N . LYS A 1 97 ? -25.485 1.606 25.052 1.00 74.81 97 LYS A N 1
ATOM 758 C CA . LYS A 1 97 ? -25.196 2.996 25.455 1.00 74.81 97 LYS A CA 1
ATOM 759 C C . LYS A 1 97 ? -26.083 4.049 24.793 1.00 74.81 97 LYS A C 1
ATOM 761 O O . LYS A 1 97 ? -25.972 5.226 25.146 1.00 74.81 97 LYS A O 1
ATOM 766 N N . ARG A 1 98 ? -26.942 3.678 23.841 1.00 68.06 98 ARG A N 1
ATOM 767 C CA . ARG A 1 98 ? -27.855 4.613 23.173 1.00 68.06 98 ARG A CA 1
ATOM 768 C C . ARG A 1 98 ? -28.812 5.175 24.215 1.00 68.06 98 ARG A C 1
ATOM 770 O O . ARG A 1 98 ? -29.579 4.447 24.841 1.00 68.06 98 ARG A O 1
ATOM 777 N N . ARG A 1 99 ? -28.774 6.499 24.396 1.00 66.06 99 ARG A N 1
ATOM 778 C CA . ARG A 1 99 ? -29.893 7.204 25.028 1.00 66.06 99 ARG A CA 1
ATOM 779 C C . ARG A 1 99 ? -31.133 6.920 24.184 1.00 66.06 99 ARG A C 1
ATOM 781 O O . ARG A 1 99 ? -30.996 6.955 22.963 1.00 66.06 99 ARG A O 1
ATOM 788 N N . PRO A 1 100 ? -32.307 6.664 24.782 1.00 63.25 100 PRO A N 1
ATOM 789 C CA . PRO A 1 100 ? -33.538 6.575 24.016 1.00 63.25 100 PRO A CA 1
ATOM 790 C C . PRO A 1 100 ? -33.725 7.912 23.298 1.00 63.25 100 PRO A C 1
ATOM 792 O O . PRO A 1 100 ? -34.095 8.919 23.900 1.00 63.25 100 PRO A O 1
ATOM 795 N N . GLU A 1 101 ? -33.361 7.942 22.019 1.00 64.88 101 GLU A N 1
ATOM 796 C CA . GLU A 1 101 ? -33.699 9.043 21.140 1.00 64.88 101 GLU A CA 1
ATOM 797 C C . GLU A 1 101 ? -35.220 9.051 21.098 1.00 64.88 101 GLU A C 1
ATOM 799 O O . GLU A 1 101 ? -35.849 8.018 20.858 1.00 64.88 101 GLU A O 1
ATOM 804 N N . GLY A 1 102 ? -35.808 10.190 21.470 1.00 63.31 102 GLY A N 1
ATOM 805 C CA . GLY A 1 102 ? -37.255 10.341 21.484 1.00 63.31 102 GLY A CA 1
ATOM 806 C C . GLY A 1 102 ? -37.840 9.885 20.151 1.00 63.31 102 GLY A C 1
ATOM 807 O O . GLY A 1 102 ? -37.193 9.993 19.111 1.00 63.31 102 GLY A O 1
ATOM 808 N N . ASN A 1 103 ? -39.074 9.389 20.188 1.00 61.94 103 ASN A N 1
ATOM 809 C CA . ASN A 1 103 ? -39.786 8.804 19.048 1.00 61.94 103 ASN A CA 1
ATOM 810 C C . ASN A 1 103 ? -40.194 9.859 17.987 1.00 61.94 103 ASN A C 1
ATOM 812 O O . ASN A 1 103 ? -41.261 9.778 17.380 1.00 61.94 103 ASN A O 1
ATOM 816 N N . TYR A 1 104 ? -39.394 10.916 17.828 1.00 62.16 104 TYR A N 1
ATOM 817 C CA . TYR A 1 104 ? -39.648 12.046 16.957 1.00 62.16 104 TYR A CA 1
ATOM 818 C C . TYR A 1 104 ? -39.360 11.648 15.512 1.00 62.16 104 TYR A C 1
ATOM 820 O O . TYR A 1 104 ? -38.229 11.685 15.036 1.00 62.16 104 TYR A O 1
ATOM 828 N N . LEU A 1 105 ? -40.424 11.279 14.810 1.00 66.31 105 LEU A N 1
ATOM 829 C CA . LEU A 1 105 ? -40.415 10.859 13.408 1.00 66.31 105 LEU A CA 1
ATOM 830 C C . LEU A 1 105 ? -40.384 12.046 12.420 1.00 66.31 105 LEU A C 1
ATOM 832 O O . LEU A 1 105 ? -40.801 11.905 11.276 1.00 66.31 105 LEU A O 1
ATOM 836 N N . GLY A 1 106 ? -39.918 13.227 12.845 1.00 65.25 106 GLY A N 1
ATOM 837 C CA . GLY A 1 106 ? -39.723 14.376 11.950 1.00 65.25 106 GLY A CA 1
ATOM 838 C C . GLY A 1 106 ? -41.001 15.069 11.457 1.00 65.25 106 GLY A C 1
ATOM 839 O O . GLY A 1 106 ? -40.957 15.758 10.442 1.00 65.25 106 GLY A O 1
ATOM 840 N N . GLY A 1 107 ? -42.136 14.915 12.145 1.00 66.81 107 GLY A N 1
ATOM 841 C CA . GLY A 1 107 ? -43.376 15.607 11.780 1.00 66.81 107 GLY A CA 1
ATOM 842 C C . GLY A 1 107 ? -43.339 17.095 12.144 1.00 66.81 107 GLY A C 1
ATOM 843 O O . GLY A 1 107 ? -43.122 17.439 13.303 1.00 66.81 107 GLY A O 1
ATOM 844 N N . LEU A 1 108 ? -43.587 17.983 11.177 1.00 62.19 108 LEU A N 1
ATOM 845 C CA . LEU A 1 108 ? -43.860 19.397 11.450 1.00 62.19 108 LEU A CA 1
ATOM 846 C C . LEU A 1 108 ? -45.180 19.512 12.228 1.00 62.19 108 LEU A C 1
ATOM 848 O O . LEU A 1 108 ? -46.243 19.187 11.698 1.00 62.19 108 LEU A O 1
ATOM 852 N N . VAL A 1 109 ? -45.128 19.991 13.472 1.00 59.78 109 VAL A N 1
ATOM 853 C CA . VAL A 1 109 ? -46.332 20.365 14.227 1.00 59.78 109 VAL A CA 1
ATOM 854 C C . VAL A 1 109 ? -46.859 21.673 13.636 1.00 59.78 109 VAL A C 1
ATOM 856 O O . VAL A 1 109 ? -46.354 22.749 13.951 1.00 59.78 109 VAL A O 1
ATOM 859 N N . SER A 1 110 ? -47.852 21.589 12.750 1.00 57.25 110 SER A N 1
ATOM 860 C CA . SER A 1 110 ? -48.694 22.745 12.430 1.00 57.25 110 SER A CA 1
ATOM 861 C C . SER A 1 110 ? -49.723 22.891 13.554 1.00 57.25 110 SER A C 1
ATOM 863 O O . SER A 1 110 ? -50.516 21.985 13.803 1.00 57.25 110 SER A O 1
ATOM 865 N N . PHE A 1 111 ? -49.632 23.991 14.302 1.00 55.12 111 PHE A N 1
ATOM 866 C CA . PHE A 1 111 ? -50.645 24.381 15.285 1.00 55.12 111 PHE A CA 1
ATOM 867 C C . PHE A 1 111 ? -51.888 24.946 14.558 1.00 55.12 111 PHE A C 1
ATOM 869 O O . PHE A 1 111 ? -51.710 25.550 13.497 1.00 55.12 111 PHE A O 1
ATOM 876 N N . PRO A 1 112 ? -53.109 24.727 15.092 1.00 61.03 112 PRO A N 1
ATOM 877 C CA . PRO A 1 112 ? -54.369 25.212 14.518 1.00 61.03 112 PRO A CA 1
ATOM 878 C C . PRO A 1 112 ? -54.560 26.730 14.628 1.00 61.03 112 PRO A C 1
ATOM 880 O O . PRO A 1 112 ? -53.983 27.341 15.559 1.00 61.03 112 PRO A O 1
#

Sequence (112 aa):
MAAPTQDQQDLVDIRPLLQRLWPDPEKSKVTAHEISQAISLIFVNKLSPVQTGSLLTALHFTSWDRRADVLAETSAAMRRHAAKIDFQNLENVISSKRRPEGNYLGGLVSFP

Foldseek 3Di:
DDDDDPLPPQADDCVVVLVCLPPAVVVSVPDLQNLLVVLLCVLVVNHDPVRVVSSVVSCVNNVVVVDPSNVVSNVVSVVVSDDDDPVVVVVVCCVVPPDPPPPCPPDDDDDD

Organism: NCBI:txid114810